Protein AF-A0A106QCE2-F1 (afdb_monomer_lite)

Foldseek 3Di:
DWAAFQFDEDPCLAVRLCVLCVLLVFDWPCPPHPQDPVQQCVCQVVLPRHRGSTWTDDPQWIWHDDGRKTKIFGDFDALVLQQVLCVVQQQFWPQVPDRPDRPCVVQVRGGGGITIGTHSVSSSSVSVSVVVVVVVVVVVVVVVVVVVD

Radius of gyration: 16.68 Å; chains: 1; bounding box: 53×31×43 Å

Secondary structure (DSSP, 8-state):
--PPP--B--TTHHHHHHHHHHHTTPPBTTTTS---HHHHHHHHHHSTTB--S--EEETTEEEEEETTEEEEEEEEE-HHHHHHHHHHHTTTEEETT-SS--HHHHHTTSPEEEEEE-SHHHHHHHHHHHHHHHHHHHHHHHHHHHTT-

Structure (mmCIF, N/CA/C/O backbone):
data_AF-A0A106QCE2-F1
#
_entry.id   AF-A0A106QCE2-F1
#
loop_
_atom_site.group_PDB
_atom_site.id
_atom_site.type_symbol
_atom_site.label_atom_id
_atom_site.label_alt_id
_atom_site.label_comp_id
_atom_site.label_asym_id
_atom_site.label_entity_id
_atom_site.label_seq_id
_atom_site.pdbx_PDB_ins_code
_atom_site.Cartn_x
_atom_site.Cartn_y
_atom_site.Cartn_z
_atom_site.occupancy
_atom_site.B_iso_or_equiv
_atom_site.auth_seq_id
_atom_site.auth_comp_id
_atom_site.auth_asym_id
_atom_site.auth_atom_id
_atom_site.pdbx_PDB_model_num
ATOM 1 N N . MET A 1 1 ? 4.643 -16.945 -2.606 1.00 80.88 1 MET A N 1
ATOM 2 C CA . MET A 1 1 ? 5.762 -16.339 -3.361 1.00 80.88 1 MET A CA 1
ATOM 3 C C . MET A 1 1 ? 5.678 -14.837 -3.168 1.00 80.88 1 MET A C 1
ATOM 5 O O . MET A 1 1 ? 4.573 -14.319 -3.275 1.00 80.88 1 MET A O 1
ATOM 9 N N . GLY A 1 2 ? 6.793 -14.182 -2.836 1.00 93.19 2 GLY A N 1
ATOM 10 C CA . GLY A 1 2 ? 6.858 -12.721 -2.710 1.00 93.19 2 GLY A CA 1
ATOM 11 C C . GLY A 1 2 ? 6.952 -12.030 -4.068 1.00 93.19 2 GLY A C 1
ATOM 12 O O . GLY A 1 2 ? 7.029 -12.696 -5.106 1.00 93.19 2 GLY A O 1
ATOM 13 N N . PHE A 1 3 ? 6.947 -10.701 -4.069 1.00 96.81 3 PHE A N 1
ATOM 14 C CA . PHE A 1 3 ? 7.104 -9.949 -5.310 1.00 96.81 3 PHE A CA 1
ATOM 15 C C . PHE A 1 3 ? 8.558 -9.966 -5.826 1.00 96.81 3 PHE A C 1
ATOM 17 O O . PHE A 1 3 ? 9.500 -10.111 -5.043 1.00 96.81 3 PHE A O 1
ATOM 24 N N . PRO A 1 4 ? 8.785 -9.791 -7.142 1.00 96.06 4 PRO A N 1
ATOM 25 C CA . PRO A 1 4 ? 10.138 -9.689 -7.685 1.00 96.06 4 PRO A CA 1
ATOM 26 C C . PRO A 1 4 ? 10.831 -8.397 -7.231 1.00 96.06 4 PRO A C 1
ATOM 28 O O . PRO A 1 4 ? 10.209 -7.338 -7.157 1.00 96.06 4 PRO A O 1
ATOM 31 N N . ASN A 1 5 ? 12.143 -8.436 -7.001 1.00 96.00 5 ASN A N 1
ATOM 32 C CA . ASN A 1 5 ? 12.901 -7.204 -6.783 1.00 96.00 5 ASN A CA 1
ATOM 33 C C . ASN A 1 5 ? 12.901 -6.352 -8.066 1.00 96.00 5 ASN A C 1
ATOM 35 O O . ASN A 1 5 ? 13.259 -6.840 -9.137 1.00 96.00 5 ASN A O 1
ATOM 39 N N . ARG A 1 6 ? 12.484 -5.088 -7.948 1.00 95.31 6 ARG A N 1
ATOM 40 C CA . ARG A 1 6 ? 12.400 -4.122 -9.051 1.00 95.31 6 ARG A CA 1
ATOM 41 C C . ARG A 1 6 ? 13.220 -2.852 -8.821 1.00 95.31 6 ARG A C 1
ATOM 43 O O . ARG A 1 6 ? 12.975 -1.852 -9.486 1.00 95.31 6 ARG A O 1
ATOM 50 N N . ALA A 1 7 ? 14.187 -2.871 -7.901 1.00 94.69 7 ALA A N 1
ATOM 51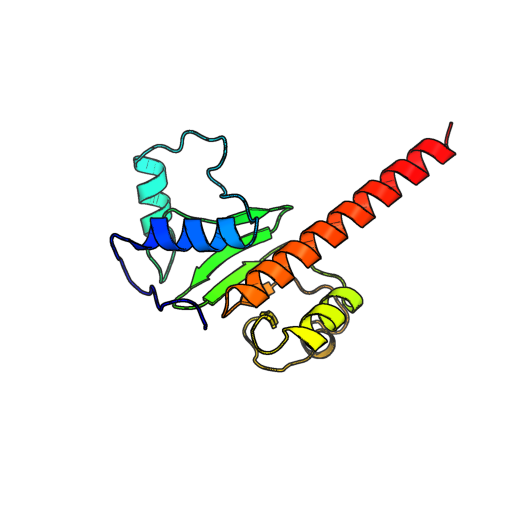 C CA . ALA A 1 7 ? 15.101 -1.746 -7.695 1.00 94.69 7 ALA A CA 1
ATOM 52 C C . ALA A 1 7 ? 15.842 -1.388 -8.998 1.00 94.69 7 ALA A C 1
ATOM 54 O O . ALA A 1 7 ? 16.337 -2.270 -9.701 1.00 94.69 7 ALA A O 1
ATOM 55 N N . GLY A 1 8 ? 15.915 -0.095 -9.310 1.00 93.25 8 GLY A N 1
ATOM 56 C CA . GLY A 1 8 ? 16.460 0.431 -10.561 1.00 93.25 8 GLY A CA 1
ATOM 57 C C . GLY A 1 8 ? 15.394 0.756 -11.612 1.00 93.25 8 GLY A C 1
ATOM 58 O O . GLY A 1 8 ? 14.216 0.944 -11.301 1.00 93.25 8 GLY A O 1
ATOM 59 N N . ASP A 1 9 ? 15.842 0.870 -12.863 1.00 93.69 9 ASP A N 1
ATOM 60 C CA . ASP A 1 9 ? 15.009 1.193 -14.023 1.00 93.69 9 ASP A CA 1
ATOM 61 C C . ASP A 1 9 ? 14.909 -0.018 -14.948 1.00 93.69 9 ASP A C 1
ATOM 63 O O . ASP A 1 9 ? 15.883 -0.393 -15.600 1.00 93.69 9 ASP A O 1
ATOM 67 N N . HIS A 1 10 ? 13.731 -0.645 -14.971 1.00 93.38 10 HIS A N 1
ATOM 68 C CA . HIS A 1 10 ? 13.455 -1.812 -15.807 1.00 93.38 10 HIS A CA 1
ATOM 69 C C . HIS A 1 10 ? 12.279 -1.516 -16.745 1.00 93.38 10 HIS A C 1
ATOM 71 O O . HIS A 1 10 ? 11.306 -0.870 -16.330 1.00 93.38 10 HIS A O 1
ATOM 77 N N . PRO A 1 11 ? 12.335 -1.989 -18.002 1.00 91.69 11 PRO A N 1
ATOM 78 C CA . PRO A 1 11 ? 11.320 -1.683 -19.010 1.00 91.69 11 PRO A CA 1
ATOM 79 C C . PRO A 1 11 ? 9.951 -2.307 -18.701 1.00 91.69 11 PRO A C 1
ATOM 81 O O . PRO A 1 11 ? 8.926 -1.767 -19.107 1.00 91.69 11 PRO A O 1
ATOM 84 N N . ASP A 1 12 ? 9.918 -3.417 -17.963 1.00 94.62 12 ASP A N 1
ATOM 85 C CA . ASP A 1 12 ? 8.713 -4.166 -17.589 1.00 94.62 12 ASP A CA 1
ATOM 86 C C . ASP A 1 12 ? 8.158 -3.794 -16.200 1.00 94.62 12 ASP A C 1
ATOM 88 O O . ASP A 1 12 ? 7.109 -4.309 -15.810 1.00 94.62 12 ASP A O 1
ATOM 92 N N . THR A 1 13 ? 8.813 -2.884 -15.459 1.00 94.69 13 THR A N 1
ATOM 93 C CA . THR A 1 13 ? 8.393 -2.478 -14.103 1.00 94.69 13 THR A CA 1
ATOM 94 C C . THR A 1 13 ? 6.936 -2.020 -14.069 1.00 94.69 13 THR A C 1
ATOM 96 O O . THR A 1 13 ? 6.163 -2.520 -13.257 1.00 94.69 13 THR A O 1
ATOM 99 N N . ASP A 1 14 ? 6.532 -1.107 -14.955 1.00 94.44 14 ASP A N 1
ATOM 100 C CA . ASP A 1 14 ? 5.186 -0.520 -14.899 1.00 94.44 14 ASP A CA 1
ATOM 101 C C . ASP A 1 14 ? 4.099 -1.584 -15.129 1.00 94.44 14 ASP A C 1
ATOM 103 O O . ASP A 1 14 ? 3.120 -1.629 -14.388 1.00 94.44 14 ASP A O 1
ATOM 107 N N . ALA A 1 15 ? 4.306 -2.497 -16.085 1.00 95.44 15 ALA A N 1
ATOM 108 C CA . ALA A 1 15 ? 3.353 -3.568 -16.379 1.00 95.44 15 ALA A CA 1
ATOM 109 C C . ALA A 1 15 ? 3.166 -4.528 -15.191 1.00 95.44 15 ALA A C 1
ATOM 111 O O . ALA A 1 15 ? 2.055 -4.978 -14.912 1.00 95.44 15 ALA A O 1
ATOM 112 N N . ILE A 1 16 ? 4.248 -4.828 -14.470 1.00 96.75 16 ILE A N 1
ATOM 113 C CA . ILE A 1 16 ? 4.215 -5.740 -13.321 1.00 96.75 16 ILE A CA 1
ATOM 114 C C . ILE A 1 16 ? 3.550 -5.088 -12.120 1.00 96.75 16 ILE A C 1
ATOM 116 O O . ILE A 1 16 ? 2.678 -5.695 -11.503 1.00 96.75 16 ILE A O 1
ATOM 120 N N . LEU A 1 17 ? 3.927 -3.849 -11.811 1.00 96.69 17 LEU A N 1
ATOM 121 C CA . LEU A 1 17 ? 3.338 -3.101 -10.705 1.00 96.69 17 LEU A CA 1
ATOM 122 C C . LEU A 1 17 ? 1.840 -2.878 -10.932 1.00 96.69 17 LEU A C 1
ATOM 124 O O . LEU A 1 17 ? 1.055 -3.030 -9.998 1.00 96.69 17 LEU A O 1
ATOM 128 N N . GLU A 1 18 ? 1.430 -2.579 -12.169 1.00 96.50 18 GLU A N 1
ATOM 129 C CA . GLU A 1 18 ? 0.013 -2.500 -12.518 1.00 96.50 18 GLU A CA 1
ATOM 130 C C . GLU A 1 18 ? -0.690 -3.839 -12.273 1.00 96.50 18 GLU A C 1
ATOM 132 O O . GLU A 1 18 ? -1.700 -3.869 -11.573 1.00 96.50 18 GLU A O 1
ATOM 137 N N . ALA A 1 19 ? -0.152 -4.951 -12.780 1.00 97.56 19 ALA A N 1
ATOM 138 C CA . ALA A 1 19 ? -0.761 -6.265 -12.588 1.00 97.56 19 ALA A CA 1
ATOM 139 C C . ALA A 1 19 ? -0.916 -6.636 -11.100 1.00 97.56 19 ALA A C 1
ATOM 141 O O . ALA A 1 19 ? -1.966 -7.138 -10.698 1.00 97.56 19 ALA A O 1
ATOM 142 N N . GLU A 1 20 ? 0.094 -6.349 -10.273 1.00 98.12 20 GLU A N 1
ATOM 143 C CA . GLU A 1 20 ? 0.063 -6.591 -8.825 1.00 98.12 20 GLU A CA 1
ATOM 144 C C . GLU A 1 20 ? -1.029 -5.764 -8.120 1.00 98.12 20 GLU A C 1
ATOM 146 O O . GLU A 1 20 ? -1.824 -6.319 -7.355 1.00 98.12 20 GLU A O 1
ATOM 151 N N . LEU A 1 21 ? -1.119 -4.458 -8.406 1.00 98.06 21 LEU A N 1
ATOM 152 C CA . LEU A 1 21 ? -2.143 -3.576 -7.831 1.00 98.06 21 LEU A CA 1
ATOM 153 C C . LEU A 1 21 ? -3.553 -3.989 -8.267 1.00 98.06 21 LEU A C 1
ATOM 155 O O . LEU A 1 21 ? -4.457 -4.112 -7.436 1.00 98.06 21 LEU A O 1
ATOM 159 N N . ARG A 1 22 ? -3.734 -4.279 -9.560 1.00 97.69 22 ARG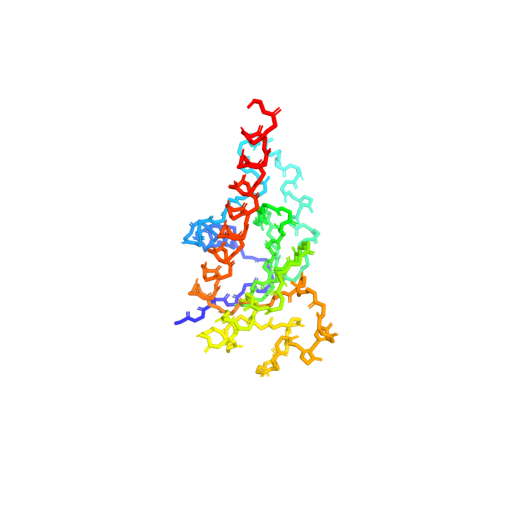 A N 1
ATOM 160 C CA . ARG A 1 22 ? -5.011 -4.742 -10.122 1.00 97.69 22 ARG A CA 1
ATOM 161 C C . ARG A 1 22 ? -5.458 -6.055 -9.492 1.00 97.69 22 ARG A C 1
ATOM 163 O O . ARG A 1 22 ? -6.629 -6.184 -9.143 1.00 97.69 22 ARG A O 1
ATOM 170 N N . ALA A 1 23 ? -4.539 -7.000 -9.289 1.00 97.88 23 ALA A N 1
ATOM 171 C CA . ALA A 1 23 ? -4.832 -8.277 -8.639 1.00 97.88 23 ALA A CA 1
ATOM 172 C C . ALA A 1 23 ? -5.276 -8.109 -7.172 1.00 97.88 23 ALA A C 1
ATOM 174 O O . ALA A 1 23 ? -6.133 -8.856 -6.697 1.00 97.88 23 ALA A O 1
ATOM 175 N N . ALA A 1 24 ? -4.759 -7.096 -6.470 1.00 98.12 24 ALA A N 1
ATOM 176 C CA . ALA A 1 24 ? -5.224 -6.706 -5.135 1.00 98.12 24 ALA A CA 1
ATOM 177 C C . ALA A 1 24 ? -6.525 -5.867 -5.158 1.00 98.12 24 ALA A C 1
ATOM 179 O O . ALA A 1 24 ? -7.078 -5.511 -4.113 1.00 98.12 24 ALA A O 1
ATOM 180 N N . GLY A 1 25 ? -7.042 -5.543 -6.348 1.00 97.88 25 GLY A N 1
ATOM 181 C CA . GLY A 1 25 ? -8.201 -4.677 -6.538 1.00 97.88 25 GLY A CA 1
ATOM 182 C C . GLY A 1 25 ? -7.938 -3.234 -6.107 1.00 97.88 25 GLY A C 1
ATOM 183 O O . GLY A 1 25 ? -8.850 -2.593 -5.584 1.00 97.88 25 GLY A O 1
ATOM 184 N N . ILE A 1 26 ? -6.701 -2.761 -6.253 1.00 97.81 26 ILE A N 1
ATOM 185 C CA . ILE A 1 26 ? -6.286 -1.385 -5.982 1.00 97.81 26 ILE A CA 1
ATOM 186 C C . ILE A 1 26 ? -6.256 -0.640 -7.327 1.00 97.81 26 ILE A C 1
ATOM 188 O O . ILE A 1 26 ? -5.554 -1.078 -8.243 1.00 97.81 26 ILE A O 1
ATOM 192 N N . PRO A 1 27 ? -7.018 0.455 -7.489 1.00 96.19 27 PRO A N 1
ATOM 193 C CA . PRO A 1 27 ? -6.949 1.267 -8.694 1.00 96.19 27 PRO A CA 1
ATOM 194 C C . PRO A 1 27 ? -5.636 2.052 -8.761 1.00 96.19 27 PRO A C 1
ATOM 196 O O . PRO A 1 27 ? -4.996 2.350 -7.746 1.00 96.19 27 PRO A O 1
ATOM 199 N N . LEU A 1 28 ? -5.235 2.393 -9.980 1.00 93.44 28 LEU A N 1
ATOM 200 C CA . LEU A 1 28 ? -4.079 3.247 -10.205 1.00 93.44 28 LEU A CA 1
ATOM 201 C C . LEU A 1 28 ? -4.473 4.704 -9.975 1.00 93.44 28 LEU A C 1
ATOM 203 O O . LEU A 1 28 ? -5.571 5.122 -10.336 1.00 93.44 28 LEU A O 1
ATOM 207 N N . ALA A 1 29 ? -3.540 5.515 -9.484 1.00 87.31 29 ALA A N 1
ATOM 208 C CA . ALA A 1 29 ? -3.710 6.968 -9.401 1.00 87.31 29 ALA A CA 1
ATOM 209 C C . ALA A 1 29 ? -4.012 7.607 -10.773 1.00 87.31 29 ALA A C 1
ATOM 211 O O . ALA A 1 29 ? -4.538 8.712 -10.858 1.00 87.31 29 ALA A O 1
ATOM 212 N N . THR A 1 30 ? -3.666 6.905 -11.853 1.00 84.00 30 THR A N 1
ATOM 213 C CA . THR A 1 30 ? -3.848 7.331 -13.239 1.00 84.00 30 THR A CA 1
ATOM 214 C C . THR A 1 30 ? -5.169 6.870 -13.855 1.00 84.00 30 THR A C 1
ATOM 216 O O . THR A 1 30 ? -5.500 7.295 -14.963 1.00 84.00 30 THR A O 1
ATOM 219 N N . ASP A 1 31 ? -5.950 6.039 -13.159 1.00 83.12 31 ASP A N 1
ATOM 220 C CA . ASP A 1 31 ? -7.226 5.543 -13.671 1.00 83.12 31 ASP A CA 1
ATOM 221 C C . ASP A 1 31 ? -8.205 6.690 -13.924 1.00 83.12 31 ASP A C 1
ATOM 223 O O . ASP A 1 31 ? -8.359 7.599 -13.108 1.00 83.12 31 ASP A O 1
ATOM 227 N N . GLY A 1 32 ? -8.860 6.662 -15.087 1.00 72.25 32 GLY A N 1
ATOM 228 C CA . GLY A 1 32 ? -9.790 7.714 -15.510 1.00 72.25 32 GLY A CA 1
ATOM 229 C C . GLY A 1 32 ? -9.125 9.031 -15.927 1.00 72.25 32 GLY A C 1
ATOM 230 O O . GLY A 1 32 ? -9.833 9.967 -16.292 1.00 72.25 32 GLY A O 1
ATOM 231 N N . HIS A 1 33 ? -7.789 9.108 -15.926 1.00 74.06 33 HIS A N 1
ATOM 232 C CA . HIS A 1 33 ? -7.037 10.308 -16.286 1.00 74.06 33 HIS A CA 1
ATOM 233 C C . HIS A 1 33 ? -6.135 10.051 -17.497 1.00 74.06 33 HIS A C 1
ATOM 235 O O . HIS A 1 33 ? -5.350 9.103 -17.533 1.00 74.06 33 HIS A O 1
ATOM 241 N N . ASN A 1 34 ? -6.191 10.939 -18.495 1.00 71.31 34 ASN A N 1
ATOM 242 C CA . ASN A 1 34 ? -5.210 10.925 -19.577 1.00 71.31 34 ASN A CA 1
ATOM 243 C C . ASN A 1 34 ? -3.911 11.578 -19.089 1.00 71.31 34 ASN A C 1
ATOM 245 O O . ASN A 1 34 ? -3.763 12.801 -19.099 1.00 71.31 34 ASN A O 1
ATOM 249 N N . ILE A 1 35 ? -2.986 10.752 -18.605 1.00 76.38 35 ILE A N 1
ATOM 250 C CA . ILE A 1 35 ? -1.711 11.221 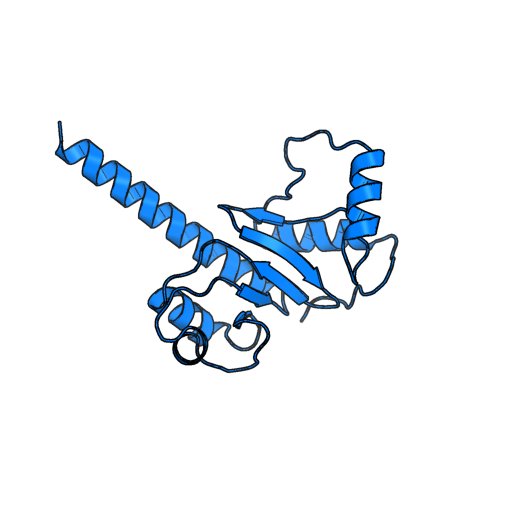-18.064 1.00 76.38 35 ILE A CA 1
ATOM 251 C C . ILE A 1 35 ? -0.712 11.373 -19.208 1.00 76.38 35 ILE A C 1
ATOM 253 O O . ILE A 1 35 ? -0.346 10.390 -19.859 1.00 76.38 35 ILE A O 1
ATOM 257 N N . SER A 1 36 ? -0.250 12.607 -19.425 1.00 82.12 36 SER A N 1
ATOM 258 C CA . SER A 1 36 ? 0.717 12.925 -20.477 1.00 82.12 36 SER A CA 1
ATOM 259 C C . SER A 1 36 ? 2.030 12.152 -20.307 1.00 82.12 36 SER A C 1
ATOM 261 O O . SER A 1 36 ? 2.449 11.826 -19.192 1.00 82.12 36 SER A O 1
ATOM 263 N N . ALA A 1 37 ? 2.724 11.902 -21.422 1.00 83.00 37 ALA A N 1
ATOM 264 C CA . ALA A 1 37 ? 4.054 11.289 -21.408 1.00 83.00 37 ALA A CA 1
ATOM 265 C C . ALA A 1 37 ? 5.036 12.068 -20.512 1.00 83.00 37 ALA A C 1
ATOM 267 O O . ALA A 1 37 ? 5.824 11.469 -19.783 1.00 83.00 37 ALA A O 1
ATOM 268 N N . THR A 1 38 ? 4.928 13.400 -20.498 1.00 83.94 38 THR A N 1
ATOM 269 C CA . THR A 1 38 ? 5.718 14.279 -19.629 1.00 83.94 38 THR A CA 1
ATOM 270 C C . THR A 1 38 ? 5.465 13.998 -18.150 1.00 83.94 38 THR A C 1
ATOM 272 O O . THR A 1 38 ? 6.416 13.843 -17.390 1.00 83.94 38 THR A O 1
ATOM 275 N N . LEU A 1 39 ? 4.202 13.879 -17.728 1.00 83.44 39 LEU A N 1
ATOM 276 C CA . LEU A 1 39 ? 3.884 13.594 -16.328 1.00 83.44 39 LEU A CA 1
ATOM 277 C C . LEU A 1 39 ? 4.349 12.185 -15.923 1.00 83.44 39 LEU A C 1
ATOM 279 O O . LEU A 1 39 ? 4.905 12.018 -14.841 1.00 83.44 39 LEU A O 1
ATOM 283 N N . ARG A 1 40 ? 4.242 11.189 -16.814 1.00 84.44 40 ARG A N 1
ATOM 284 C CA . ARG A 1 40 ? 4.818 9.850 -16.572 1.00 84.44 40 ARG A CA 1
ATOM 285 C C . ARG A 1 40 ? 6.333 9.895 -16.374 1.00 84.44 40 ARG A C 1
ATOM 287 O O . ARG A 1 40 ? 6.844 9.234 -15.473 1.00 84.44 40 ARG A O 1
ATOM 294 N N . ALA A 1 41 ? 7.041 10.683 -17.183 1.00 85.62 41 ALA A N 1
ATOM 295 C CA . ALA A 1 41 ? 8.482 10.866 -17.041 1.00 85.62 41 ALA A CA 1
ATOM 296 C C . ALA A 1 41 ? 8.843 11.535 -15.703 1.00 85.62 41 ALA A C 1
ATOM 298 O O . ALA A 1 41 ? 9.764 11.078 -15.027 1.00 85.62 41 ALA A O 1
ATOM 299 N N . ILE A 1 42 ? 8.083 12.554 -15.286 1.00 86.38 42 ILE A N 1
ATOM 300 C CA . ILE A 1 42 ? 8.268 13.227 -13.990 1.00 86.38 42 ILE A CA 1
ATOM 301 C C . ILE A 1 42 ? 8.069 12.243 -12.829 1.00 86.38 42 ILE A C 1
ATOM 303 O O . ILE A 1 42 ? 8.918 12.176 -11.941 1.00 86.38 42 ILE A O 1
ATOM 307 N N . LEU A 1 43 ? 6.992 11.448 -12.853 1.00 86.75 43 LEU A N 1
ATOM 308 C CA . LEU A 1 43 ? 6.724 10.432 -11.827 1.00 86.75 43 LEU A CA 1
ATOM 309 C C . LEU A 1 43 ? 7.851 9.396 -11.755 1.00 86.75 43 LEU A C 1
ATOM 311 O O . LEU A 1 43 ? 8.340 9.096 -10.670 1.00 86.75 43 LEU A O 1
ATOM 315 N N . ARG A 1 44 ? 8.333 8.916 -12.907 1.00 89.19 44 ARG A N 1
ATOM 316 C CA . ARG A 1 44 ? 9.450 7.963 -12.966 1.00 89.19 44 ARG A CA 1
ATOM 317 C C . ARG A 1 44 ? 10.738 8.541 -12.385 1.00 89.19 44 ARG A C 1
ATOM 319 O O . ARG A 1 44 ? 11.470 7.837 -11.697 1.00 89.19 44 ARG A O 1
ATOM 326 N N . GLN A 1 45 ? 11.031 9.814 -12.633 1.00 86.00 45 GLN A N 1
ATOM 327 C CA . GLN A 1 45 ? 12.225 10.454 -12.075 1.00 86.00 45 GLN A CA 1
ATOM 328 C C . GLN A 1 45 ? 12.142 10.574 -10.544 1.00 86.00 45 GLN A C 1
ATOM 330 O O . GLN A 1 45 ? 13.144 10.330 -9.862 1.00 86.00 45 GLN A O 1
ATOM 335 N N . SER A 1 46 ? 10.953 10.857 -10.001 1.00 83.62 46 SER A N 1
ATOM 336 C CA . SER A 1 46 ? 10.712 11.075 -8.566 1.00 83.62 46 SER A CA 1
ATOM 337 C C . SER A 1 46 ? 10.315 9.822 -7.766 1.00 83.62 46 SER A C 1
ATOM 339 O O . SER A 1 46 ? 10.222 9.876 -6.536 1.00 83.62 46 SER A O 1
ATOM 341 N N . SER A 1 47 ? 10.132 8.664 -8.406 1.00 81.00 47 SER A N 1
ATOM 342 C CA . SER A 1 47 ? 9.605 7.447 -7.765 1.00 81.00 47 SER A CA 1
ATOM 343 C C . SER A 1 47 ? 10.572 6.738 -6.800 1.00 81.00 47 SER A C 1
ATOM 345 O O . SER A 1 47 ? 10.200 5.743 -6.183 1.00 81.00 47 SER A O 1
ATOM 347 N N . GLY A 1 48 ? 11.774 7.276 -6.575 1.00 87.44 48 GLY A N 1
ATOM 348 C CA . GLY A 1 48 ? 12.747 6.734 -5.622 1.00 87.44 48 GLY A CA 1
ATOM 349 C C . GLY A 1 4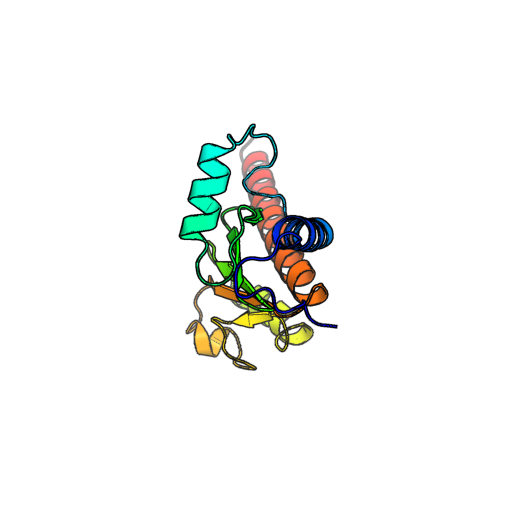8 ? 13.560 5.577 -6.202 1.00 87.44 48 GLY A C 1
ATOM 350 O O . GLY A 1 48 ? 14.133 5.720 -7.287 1.00 87.44 48 GLY A O 1
ATOM 351 N N . GLU A 1 49 ? 13.642 4.472 -5.456 1.00 90.06 49 GLU A N 1
ATOM 352 C CA . GLU A 1 49 ? 14.499 3.310 -5.746 1.00 90.06 49 GLU A CA 1
ATOM 353 C C . GLU A 1 49 ? 14.003 2.462 -6.918 1.00 90.06 49 GLU A C 1
ATOM 355 O O . GLU A 1 49 ? 14.807 1.888 -7.645 1.00 90.06 49 GLU A O 1
ATOM 360 N N . VAL A 1 50 ? 12.687 2.394 -7.116 1.00 94.62 50 VAL A N 1
ATOM 361 C CA . VAL A 1 50 ? 12.061 1.710 -8.251 1.00 94.62 50 VAL A CA 1
ATOM 362 C C . VAL A 1 50 ? 11.569 2.775 -9.213 1.00 94.62 50 VAL A C 1
ATOM 364 O O . VAL A 1 50 ? 10.701 3.574 -8.860 1.00 94.62 50 VAL A O 1
ATOM 367 N N . LYS A 1 51 ? 12.139 2.828 -10.418 1.00 94.81 51 LYS A N 1
ATOM 368 C CA . LYS A 1 51 ? 11.754 3.812 -11.437 1.00 94.81 51 LYS A CA 1
ATOM 369 C C . LYS A 1 51 ? 10.445 3.385 -12.089 1.00 94.81 51 LYS A C 1
ATOM 371 O O . LYS A 1 51 ? 10.399 2.406 -12.827 1.00 94.81 51 LYS A O 1
ATOM 376 N N . THR A 1 52 ? 9.368 4.104 -11.779 1.00 93.31 52 THR A N 1
ATOM 377 C CA . THR A 1 52 ? 8.018 3.766 -12.238 1.00 93.31 52 THR A CA 1
ATOM 378 C C . THR A 1 52 ? 7.110 4.987 -12.323 1.00 93.31 52 THR A C 1
ATOM 380 O O . THR A 1 52 ? 7.248 5.934 -11.553 1.00 93.31 52 THR A O 1
ATOM 383 N N . SER A 1 53 ? 6.160 4.950 -13.258 1.00 92.38 53 SER A N 1
ATOM 384 C CA . SER A 1 53 ? 5.044 5.904 -13.304 1.00 92.38 53 SER A CA 1
ATOM 385 C C . SER A 1 53 ? 3.769 5.383 -12.622 1.00 92.38 53 SER A C 1
ATOM 387 O O . SER A 1 53 ? 2.750 6.072 -12.611 1.00 92.38 53 SER A O 1
ATOM 389 N N . VAL A 1 54 ? 3.818 4.167 -12.067 1.00 94.12 54 VAL A N 1
ATOM 390 C CA . VAL A 1 54 ? 2.673 3.455 -11.493 1.00 94.12 54 VAL A CA 1
ATOM 391 C C . VAL A 1 54 ? 2.627 3.663 -9.984 1.00 94.12 54 VAL A C 1
ATOM 393 O O . VAL A 1 54 ? 3.554 3.310 -9.257 1.00 94.12 54 VAL A O 1
ATOM 396 N N . ILE A 1 55 ? 1.513 4.224 -9.521 1.00 93.94 55 ILE A N 1
ATOM 397 C CA . ILE A 1 55 ? 1.196 4.440 -8.109 1.00 93.94 55 ILE A CA 1
ATOM 398 C C . ILE A 1 55 ? -0.231 3.939 -7.897 1.00 93.94 55 ILE A C 1
ATOM 400 O O . ILE A 1 55 ? -1.123 4.285 -8.677 1.00 93.94 55 ILE A O 1
ATOM 404 N N . GLY A 1 56 ? -0.453 3.119 -6.872 1.00 96.19 56 GLY A N 1
ATOM 405 C CA . GLY A 1 56 ? -1.802 2.739 -6.457 1.00 96.19 56 GLY A CA 1
ATOM 406 C C . GLY A 1 56 ? -2.393 3.812 -5.551 1.00 96.19 56 GLY A C 1
ATOM 407 O O . GLY A 1 56 ? -1.682 4.360 -4.708 1.00 96.19 56 GLY A O 1
ATOM 408 N N . TYR A 1 57 ? -3.682 4.112 -5.703 1.00 95.69 57 TYR A N 1
ATOM 409 C CA . TYR A 1 57 ? -4.356 5.076 -4.835 1.00 95.69 57 TYR A CA 1
ATOM 410 C C . TYR A 1 57 ? -5.780 4.638 -4.515 1.00 95.69 57 TYR A C 1
ATOM 412 O O . TYR A 1 57 ? -6.576 4.412 -5.420 1.00 95.69 57 TYR A O 1
ATOM 420 N N . MET A 1 58 ? -6.129 4.528 -3.233 1.00 96.50 58 MET A N 1
ATOM 421 C CA . MET A 1 58 ? -7.451 4.049 -2.822 1.00 96.50 58 MET A CA 1
ATOM 422 C C . MET A 1 58 ? -7.866 4.614 -1.465 1.00 96.50 58 MET A C 1
ATOM 424 O O . MET A 1 58 ? -7.196 4.385 -0.468 1.00 96.50 58 MET A O 1
ATOM 428 N N . HIS A 1 59 ? -9.009 5.303 -1.396 1.00 95.62 59 HIS A N 1
ATOM 429 C CA . HIS A 1 59 ? -9.575 5.817 -0.136 1.00 95.62 59 HIS A CA 1
ATOM 430 C C . HIS A 1 59 ? -8.582 6.631 0.722 1.00 95.62 59 HIS A C 1
ATOM 432 O O . HIS A 1 59 ? -8.564 6.513 1.946 1.00 95.62 59 HIS A O 1
ATOM 438 N N . GLY A 1 60 ? -7.734 7.442 0.082 1.00 95.06 60 GLY A N 1
ATOM 439 C CA . GLY A 1 60 ? -6.701 8.223 0.767 1.00 95.06 60 GLY A CA 1
ATOM 440 C C . GLY A 1 60 ? -5.401 7.466 1.050 1.00 95.06 60 GLY A C 1
ATOM 441 O O . GLY A 1 60 ? -4.473 8.073 1.574 1.00 95.06 60 GLY A O 1
ATOM 442 N N . TRP A 1 61 ? -5.319 6.176 0.709 1.00 97.69 61 TRP A N 1
ATOM 443 C CA . TRP A 1 61 ? -4.090 5.389 0.773 1.00 97.69 61 TRP A CA 1
ATOM 444 C C . TRP A 1 61 ? -3.301 5.476 -0.527 1.00 97.69 61 TRP A C 1
ATOM 446 O O . TRP A 1 61 ? -3.866 5.288 -1.603 1.00 97.69 61 TRP A O 1
ATOM 456 N N . GLU A 1 62 ? -1.997 5.691 -0.406 1.00 97.31 62 GLU A N 1
ATOM 457 C CA . GLU A 1 62 ? -1.013 5.578 -1.477 1.00 97.31 62 GLU A CA 1
ATOM 458 C C . GLU A 1 62 ? -0.268 4.242 -1.360 1.00 97.31 62 GLU A C 1
ATOM 460 O O . GLU A 1 62 ? 0.116 3.820 -0.268 1.00 97.31 62 GLU A O 1
ATOM 465 N N . PHE A 1 63 ? -0.047 3.589 -2.500 1.00 97.50 63 PHE A N 1
ATOM 466 C CA . PHE A 1 63 ? 0.716 2.352 -2.623 1.00 97.50 63 PHE A CA 1
ATOM 467 C C . PHE A 1 63 ? 1.880 2.605 -3.575 1.00 97.50 63 PHE A C 1
ATOM 469 O O . PHE A 1 63 ? 1.684 2.783 -4.783 1.00 97.50 63 PHE A O 1
ATOM 476 N N . LYS A 1 64 ? 3.096 2.617 -3.031 1.00 95.88 64 LYS A N 1
ATOM 477 C CA . LYS A 1 64 ? 4.329 2.888 -3.769 1.00 95.88 64 LYS A CA 1
ATOM 478 C C . LYS A 1 64 ? 5.269 1.694 -3.705 1.00 95.88 64 LYS A C 1
ATOM 480 O O . LYS A 1 64 ? 5.512 1.134 -2.638 1.00 95.88 64 LYS A O 1
ATOM 485 N N . ARG A 1 65 ? 5.829 1.304 -4.849 1.00 96.31 65 ARG A N 1
ATOM 486 C CA . ARG A 1 65 ? 6.785 0.197 -4.905 1.00 96.31 65 ARG A CA 1
ATOM 487 C C . ARG A 1 65 ? 8.137 0.596 -4.308 1.00 96.31 65 ARG A C 1
ATOM 489 O O . ARG A 1 65 ? 8.674 1.648 -4.651 1.00 96.31 65 ARG A O 1
ATOM 496 N N . ALA A 1 66 ? 8.721 -0.295 -3.509 1.00 94.19 66 ALA A N 1
ATOM 497 C CA . ALA A 1 66 ? 10.104 -0.229 -3.050 1.00 94.19 66 ALA A CA 1
ATOM 498 C C . ALA A 1 66 ? 10.746 -1.623 -3.119 1.00 94.19 66 ALA A C 1
ATOM 500 O O . ALA A 1 66 ? 10.295 -2.563 -2.476 1.00 94.19 66 ALA A O 1
ATOM 501 N N . TRP A 1 67 ? 11.800 -1.779 -3.922 1.00 94.44 67 TRP A N 1
ATOM 502 C CA . TRP A 1 67 ? 12.497 -3.054 -4.136 1.00 94.44 67 TRP A CA 1
ATOM 503 C C . TRP A 1 67 ? 11.518 -4.198 -4.471 1.00 94.44 67 TRP A C 1
ATOM 505 O O . TRP A 1 67 ? 10.960 -4.237 -5.572 1.00 94.44 67 TRP A O 1
ATOM 515 N N . TYR A 1 68 ? 11.317 -5.123 -3.531 1.00 95.12 68 TYR A N 1
ATOM 516 C CA . TYR A 1 68 ? 10.451 -6.299 -3.624 1.00 95.12 68 TYR A CA 1
ATOM 517 C C . TYR A 1 68 ? 9.158 -6.170 -2.797 1.00 95.12 68 TYR A C 1
ATOM 519 O O . TYR A 1 68 ? 8.434 -7.147 -2.663 1.00 95.12 68 TYR A O 1
ATOM 527 N N . TYR A 1 69 ? 8.863 -5.007 -2.218 1.00 96.31 69 TYR A N 1
ATOM 528 C CA . TYR A 1 69 ? 7.699 -4.795 -1.357 1.00 96.31 69 TYR A CA 1
ATOM 529 C C . TYR A 1 69 ? 6.958 -3.499 -1.704 1.00 96.31 69 TYR A C 1
ATOM 531 O O . TYR A 1 69 ? 7.461 -2.624 -2.411 1.00 96.31 69 TYR A O 1
ATOM 539 N N . TRP A 1 70 ? 5.729 -3.369 -1.221 1.00 97.56 70 TRP A N 1
ATOM 540 C CA . TRP A 1 70 ? 4.927 -2.154 -1.350 1.00 97.56 70 TRP A CA 1
ATOM 541 C C . TRP A 1 70 ? 4.943 -1.362 -0.049 1.00 97.56 70 TRP A C 1
ATOM 543 O O . TRP A 1 70 ? 4.620 -1.904 1.003 1.00 97.56 70 TRP A O 1
ATOM 553 N N . ILE A 1 71 ? 5.280 -0.079 -0.123 1.00 96.94 71 ILE A N 1
ATOM 554 C CA . ILE A 1 71 ? 5.061 0.880 0.960 1.00 96.94 71 ILE A CA 1
ATOM 555 C C . ILE A 1 71 ? 3.647 1.425 0.793 1.00 96.94 71 ILE A C 1
ATOM 557 O O . ILE A 1 71 ? 3.304 1.975 -0.254 1.00 96.94 71 ILE A O 1
ATOM 561 N N . CYS A 1 72 ? 2.832 1.253 1.824 1.00 97.62 72 CYS A N 1
ATOM 562 C CA . CYS A 1 72 ? 1.434 1.645 1.848 1.00 97.62 72 CYS A CA 1
ATOM 563 C C . CYS A 1 72 ? 1.252 2.689 2.948 1.00 97.62 72 CYS A C 1
ATOM 565 O O . CYS A 1 72 ? 1.460 2.373 4.121 1.00 97.62 72 CYS A O 1
ATOM 567 N N . SER A 1 73 ? 0.871 3.911 2.592 1.00 97.12 73 SER A N 1
ATOM 568 C CA . SER A 1 73 ? 0.698 5.020 3.535 1.00 97.12 73 SER A CA 1
ATOM 569 C C . SER A 1 73 ? -0.691 5.635 3.399 1.00 97.12 73 SER A C 1
ATOM 571 O O . SER A 1 73 ? -1.228 5.724 2.298 1.00 97.12 73 SER A O 1
ATOM 573 N N . GLY A 1 74 ? -1.315 6.042 4.504 1.00 97.12 74 GLY A N 1
ATOM 574 C CA . GLY A 1 74 ? -2.682 6.561 4.450 1.00 97.12 74 GLY A CA 1
ATOM 575 C C . GLY A 1 74 ? -3.204 7.142 5.763 1.00 97.12 74 GLY A C 1
ATOM 576 O O . GLY A 1 74 ? -2.419 7.452 6.654 1.00 97.12 74 GLY A O 1
ATOM 577 N N . PRO A 1 75 ? -4.531 7.309 5.909 1.00 95.75 75 PRO A N 1
ATOM 578 C CA . PRO A 1 75 ? -5.130 7.976 7.070 1.00 95.75 75 PRO A CA 1
ATOM 579 C C . PRO A 1 75 ? -5.036 7.191 8.385 1.00 95.75 75 PRO A C 1
ATOM 581 O O . PRO A 1 75 ? -5.120 7.786 9.456 1.00 95.75 75 PRO A O 1
ATOM 584 N N . GLY A 1 76 ? -4.875 5.868 8.312 1.00 95.94 76 GLY A N 1
ATOM 585 C CA . GLY A 1 76 ? -4.809 4.988 9.478 1.00 95.94 76 GLY A CA 1
ATOM 586 C C . GLY A 1 76 ? -5.854 3.868 9.469 1.00 95.94 76 GLY A C 1
ATOM 587 O O . GLY A 1 76 ? -7.004 4.085 9.095 1.00 95.94 76 GLY A O 1
ATOM 588 N N . ILE A 1 77 ? -5.446 2.672 9.893 1.00 96.56 77 ILE A N 1
ATOM 589 C CA . ILE A 1 77 ? -6.320 1.544 10.252 1.00 96.56 77 ILE A CA 1
ATOM 590 C C . ILE A 1 77 ? -6.447 1.516 11.779 1.00 96.56 77 ILE A C 1
ATOM 592 O O . ILE A 1 77 ? -5.432 1.637 12.469 1.00 96.56 77 ILE A O 1
ATOM 596 N N . GLU A 1 78 ? -7.663 1.373 12.317 1.00 95.12 78 GLU A N 1
ATOM 597 C CA . GLU A 1 78 ? -7.870 1.259 13.764 1.00 95.12 78 GLU A CA 1
ATOM 598 C C . GLU A 1 78 ? -7.208 0.001 14.328 1.00 95.12 78 GLU A C 1
ATOM 600 O O . GLU A 1 78 ? -7.117 -1.025 13.647 1.00 95.12 78 GLU A O 1
ATOM 605 N N . LEU A 1 79 ? -6.778 0.079 15.589 1.00 94.56 79 LEU A N 1
ATOM 606 C CA . LEU A 1 79 ? -5.961 -0.952 16.220 1.00 94.56 79 LEU A CA 1
ATOM 607 C C . LEU A 1 79 ? -6.569 -2.355 16.095 1.00 94.56 79 LEU A C 1
ATOM 609 O O . LEU A 1 79 ? -5.898 -3.251 15.597 1.00 94.56 79 LEU A O 1
ATOM 613 N N . ASP A 1 80 ? -7.851 -2.532 16.423 1.00 94.94 80 ASP A N 1
ATOM 614 C CA . ASP A 1 80 ? -8.508 -3.842 16.351 1.00 94.94 80 ASP A CA 1
ATOM 615 C C . ASP A 1 80 ? -8.457 -4.462 14.943 1.00 94.94 80 ASP A C 1
ATOM 617 O O . ASP A 1 80 ? -8.336 -5.678 14.785 1.00 94.94 80 ASP A O 1
ATOM 621 N N . ALA A 1 81 ? -8.598 -3.651 13.888 1.00 96.56 81 ALA A N 1
ATOM 622 C CA . ALA A 1 81 ? -8.487 -4.141 12.515 1.00 96.56 81 ALA A CA 1
ATOM 623 C C . ALA A 1 81 ? -7.040 -4.453 12.141 1.00 96.56 81 ALA A C 1
ATOM 625 O O . ALA A 1 81 ? -6.799 -5.469 11.486 1.00 96.56 81 ALA A O 1
ATOM 626 N N . ALA A 1 82 ? -6.096 -3.622 12.584 1.00 95.81 82 ALA A N 1
ATOM 627 C CA . ALA A 1 82 ? -4.677 -3.868 12.384 1.00 95.81 82 ALA A CA 1
ATOM 628 C C . ALA A 1 82 ? -4.231 -5.163 13.078 1.00 95.81 82 ALA A C 1
ATOM 630 O O . ALA A 1 82 ? -3.498 -5.944 12.480 1.00 95.81 82 ALA A O 1
ATOM 631 N N . GLU A 1 83 ? -4.715 -5.446 14.289 1.00 95.00 83 GLU A N 1
ATOM 632 C CA . GLU A 1 83 ? -4.420 -6.684 15.020 1.00 95.00 83 GLU A CA 1
ATOM 633 C C . GLU A 1 83 ? -4.991 -7.919 14.319 1.00 95.00 83 GLU A C 1
ATOM 635 O O . GLU A 1 83 ? -4.283 -8.913 14.162 1.00 95.00 83 GLU A O 1
ATOM 640 N N . ARG A 1 84 ? -6.232 -7.857 13.811 1.00 96.31 84 ARG A N 1
ATOM 641 C CA . ARG A 1 84 ? -6.807 -8.954 13.005 1.00 96.31 84 ARG A CA 1
ATOM 642 C C . ARG A 1 84 ? -6.006 -9.216 11.727 1.00 96.31 84 ARG A C 1
ATOM 644 O O . ARG A 1 84 ? -5.786 -10.374 11.364 1.00 96.31 84 ARG A O 1
ATOM 651 N N . LEU A 1 85 ? -5.568 -8.152 11.053 1.00 96.44 85 LEU A N 1
ATOM 652 C CA . LEU A 1 85 ? -4.721 -8.255 9.866 1.00 96.44 85 LEU A CA 1
ATOM 653 C C . LEU A 1 85 ? -3.350 -8.845 10.221 1.00 96.44 85 LEU A C 1
ATOM 655 O O . LEU A 1 85 ? -2.884 -9.767 9.558 1.00 96.44 85 LEU A O 1
ATOM 659 N N . HIS A 1 86 ? -2.732 -8.376 11.303 1.00 94.88 86 HIS A N 1
ATOM 660 C CA . HIS A 1 86 ? -1.435 -8.858 11.765 1.00 94.88 86 HIS A CA 1
ATOM 661 C C . HIS A 1 86 ? -1.478 -10.328 12.209 1.00 94.88 86 HIS A C 1
ATOM 663 O O . HIS A 1 86 ? -0.575 -11.090 11.880 1.00 94.88 86 HIS A O 1
ATOM 669 N N . ALA A 1 87 ? -2.547 -10.769 12.874 1.00 94.69 87 ALA A N 1
ATOM 670 C CA . ALA A 1 87 ? -2.695 -12.158 13.314 1.00 94.69 87 ALA A CA 1
ATOM 671 C C . AL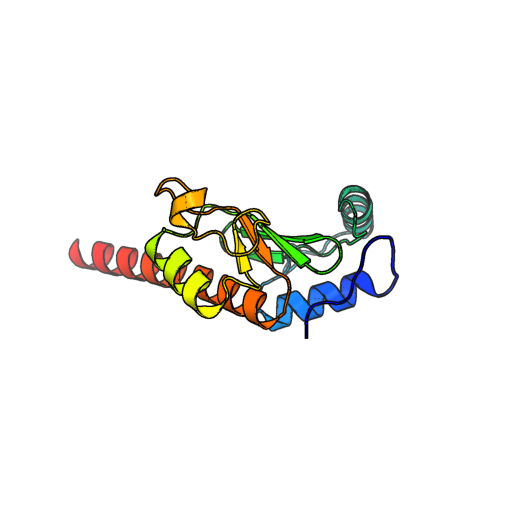A A 1 87 ? -2.667 -13.174 12.155 1.00 94.69 87 ALA A C 1
ATOM 673 O O . ALA A 1 87 ? -2.296 -14.328 12.351 1.00 94.69 87 ALA A O 1
ATOM 674 N N . THR A 1 88 ? -3.065 -12.754 10.951 1.00 95.25 88 THR A N 1
ATOM 675 C CA . THR A 1 88 ? -3.151 -13.624 9.766 1.00 95.25 88 THR A CA 1
ATOM 676 C C . THR A 1 88 ? -2.048 -13.359 8.743 1.00 95.25 88 THR A C 1
ATOM 678 O O . THR A 1 88 ? -1.600 -14.287 8.073 1.00 95.25 88 THR A O 1
ATOM 681 N N . HIS A 1 89 ? -1.580 -12.113 8.641 1.00 95.25 89 HIS A N 1
ATOM 682 C CA . HIS A 1 89 ? -0.644 -11.658 7.612 1.00 95.25 89 HIS A CA 1
ATOM 683 C C . HIS A 1 89 ? 0.552 -10.865 8.160 1.00 95.25 89 HIS A C 1
ATOM 685 O O . HIS A 1 89 ? 1.310 -10.315 7.373 1.00 95.25 89 HIS A O 1
ATOM 691 N N . GLY A 1 90 ? 0.785 -10.805 9.474 1.00 91.44 90 GLY A N 1
ATOM 692 C CA . GLY A 1 90 ? 1.808 -9.941 10.091 1.00 91.44 90 GLY A CA 1
ATOM 693 C C . GLY A 1 90 ? 3.253 -10.197 9.645 1.00 91.44 90 GLY A C 1
ATOM 694 O O . GLY A 1 90 ? 4.110 -9.330 9.795 1.00 91.44 90 GLY A O 1
ATOM 695 N N . HIS A 1 91 ? 3.528 -11.362 9.050 1.00 92.06 91 HIS A N 1
ATOM 696 C CA . HIS A 1 91 ? 4.830 -11.672 8.453 1.00 92.06 91 HIS A CA 1
ATOM 697 C C . HIS A 1 91 ? 5.037 -11.015 7.084 1.00 92.06 91 HIS A C 1
ATOM 699 O O . HIS A 1 91 ? 6.178 -10.787 6.698 1.00 92.06 91 HIS A O 1
ATOM 705 N N . THR A 1 92 ? 3.958 -10.735 6.347 1.00 94.31 92 THR A N 1
ATOM 706 C CA . THR A 1 92 ? 4.017 -10.167 4.991 1.00 94.31 92 THR A CA 1
ATOM 707 C C . THR A 1 92 ? 3.368 -8.793 4.892 1.00 94.31 92 THR A C 1
ATOM 709 O O . THR A 1 92 ? 3.614 -8.103 3.914 1.00 94.31 92 THR A O 1
ATOM 712 N N . VAL A 1 93 ? 2.590 -8.369 5.893 1.00 95.62 93 VAL A N 1
ATOM 713 C CA . VAL A 1 93 ? 2.031 -7.023 6.075 1.00 95.62 93 VAL A CA 1
ATOM 714 C C . VAL A 1 93 ? 2.607 -6.445 7.365 1.00 95.62 93 VAL A C 1
ATOM 716 O O . VAL A 1 93 ? 2.097 -6.650 8.466 1.00 95.62 93 VAL A O 1
ATOM 719 N N . ARG A 1 94 ? 3.722 -5.743 7.210 1.00 94.81 94 ARG A N 1
ATOM 720 C CA . ARG A 1 94 ? 4.604 -5.291 8.283 1.00 94.81 94 ARG A CA 1
ATOM 721 C C . ARG A 1 94 ? 4.319 -3.849 8.659 1.00 94.81 94 ARG A C 1
ATOM 723 O O . ARG A 1 94 ? 4.296 -2.981 7.790 1.00 94.81 94 ARG A O 1
ATOM 730 N N . VAL A 1 95 ? 4.150 -3.566 9.944 1.00 91.81 95 VAL A N 1
ATOM 731 C CA . VAL A 1 95 ? 3.892 -2.203 10.429 1.00 91.81 95 VAL A CA 1
ATOM 732 C C . VAL A 1 95 ? 5.177 -1.376 10.344 1.00 91.81 95 VAL A C 1
ATOM 734 O O . VAL A 1 95 ? 6.199 -1.766 10.900 1.00 91.81 95 VAL A O 1
ATOM 737 N N . GLY A 1 96 ? 5.155 -0.263 9.602 1.00 82.69 96 GLY A N 1
ATOM 738 C CA . GLY A 1 96 ? 6.309 0.640 9.448 1.00 82.69 96 GLY A CA 1
ATOM 739 C C . GLY A 1 96 ? 7.601 -0.005 8.910 1.00 82.69 96 GLY A C 1
ATOM 740 O O . GLY A 1 96 ? 8.668 0.592 9.022 1.00 82.69 96 GLY A O 1
ATOM 741 N N . GLY A 1 97 ? 7.528 -1.229 8.374 1.00 74.88 97 GLY A N 1
ATOM 742 C CA . GLY A 1 97 ? 8.694 -2.013 7.962 1.00 74.88 97 GLY A CA 1
ATOM 743 C C . GLY A 1 97 ? 9.341 -2.878 9.057 1.00 74.88 97 GLY A C 1
ATOM 744 O O . GLY A 1 97 ? 10.348 -3.526 8.773 1.00 74.88 97 GLY A O 1
ATOM 745 N N . GLY A 1 98 ? 8.780 -2.951 10.267 1.00 75.81 98 GLY A N 1
ATOM 746 C CA . GLY A 1 98 ? 9.202 -3.902 11.306 1.00 75.81 98 GLY A CA 1
ATOM 747 C C . GLY A 1 98 ? 8.667 -5.314 11.042 1.00 75.81 98 GLY A C 1
ATOM 748 O O . GLY A 1 98 ? 7.528 -5.479 10.606 1.00 75.81 98 GLY A O 1
ATOM 749 N N . VAL A 1 99 ? 9.481 -6.350 11.256 1.00 73.19 99 VAL A N 1
ATOM 750 C CA . VAL A 1 99 ? 9.042 -7.752 11.124 1.00 73.19 99 VAL A CA 1
ATOM 751 C C . VAL A 1 99 ? 8.532 -8.235 12.477 1.00 73.19 99 VAL A C 1
ATOM 753 O O . VAL A 1 99 ? 9.295 -8.258 13.433 1.00 73.19 99 VAL A O 1
ATOM 756 N N . GLY A 1 100 ? 7.277 -8.683 12.541 1.00 67.06 100 GLY A N 1
ATOM 757 C CA . GLY A 1 100 ? 6.745 -9.394 13.710 1.00 67.06 100 GLY A CA 1
ATOM 758 C C . GLY A 1 100 ? 6.316 -8.522 14.892 1.00 67.06 100 GLY A C 1
ATOM 759 O O . GLY A 1 100 ? 5.721 -9.057 15.822 1.00 67.06 100 GLY A O 1
ATOM 760 N N . ASP A 1 101 ? 6.541 -7.208 14.846 1.00 76.62 101 ASP A N 1
ATOM 761 C CA . ASP A 1 101 ? 6.078 -6.300 15.897 1.00 76.62 101 ASP A CA 1
ATOM 762 C C . ASP A 1 101 ? 4.546 -6.146 15.843 1.00 76.62 101 ASP A C 1
ATOM 764 O O . ASP A 1 101 ? 4.002 -5.764 14.793 1.00 76.62 101 ASP A O 1
ATOM 768 N N . PRO A 1 102 ? 3.825 -6.415 16.948 1.00 83.25 102 PRO A N 1
ATOM 769 C CA . PRO A 1 102 ? 2.386 -6.221 17.002 1.00 83.25 102 PRO A CA 1
ATOM 770 C C . PRO A 1 102 ? 2.007 -4.747 16.776 1.00 83.25 102 PRO A C 1
ATOM 772 O O . PRO A 1 102 ? 2.671 -3.844 17.296 1.00 83.25 102 PRO A O 1
ATOM 775 N N . PRO A 1 103 ? 0.890 -4.466 16.080 1.00 84.50 103 PRO A N 1
ATOM 776 C CA . PRO A 1 103 ? 0.474 -3.102 15.757 1.00 84.50 103 PRO A CA 1
ATOM 777 C C . PRO A 1 103 ? 0.387 -2.159 16.961 1.00 84.50 103 PRO A C 1
ATOM 779 O O . PRO A 1 103 ? 0.837 -1.017 16.871 1.00 84.50 103 PRO A O 1
ATOM 782 N N . GLY A 1 104 ? -0.146 -2.634 18.092 1.00 81.38 104 GLY A N 1
ATOM 783 C CA . GLY A 1 104 ? -0.338 -1.816 19.291 1.00 81.38 104 GLY A CA 1
ATOM 784 C C . GLY A 1 104 ? 0.964 -1.375 19.959 1.00 81.38 104 GLY A C 1
ATOM 785 O O . GLY A 1 104 ? 1.031 -0.270 20.503 1.00 81.38 104 GLY A O 1
ATOM 786 N N . GLU A 1 105 ? 2.017 -2.190 19.877 1.00 83.19 105 GLU A N 1
ATOM 787 C CA . GLU A 1 105 ? 3.328 -1.840 20.426 1.00 83.19 105 GLU A CA 1
ATOM 788 C C . GLU A 1 105 ? 3.979 -0.709 19.625 1.00 83.19 105 GLU A C 1
ATOM 790 O O . GLU A 1 105 ? 4.550 0.220 20.210 1.00 83.19 105 GLU A O 1
ATOM 795 N N . TRP A 1 106 ? 3.826 -0.751 18.300 1.00 82.88 106 TRP A N 1
ATOM 796 C CA . TRP A 1 106 ? 4.326 0.278 17.395 1.00 82.88 106 TRP A CA 1
ATOM 797 C C . TRP A 1 106 ? 3.515 1.573 17.493 1.00 82.88 106 TRP A C 1
ATOM 799 O O . TRP A 1 106 ? 4.081 2.652 17.667 1.00 82.88 106 TRP A O 1
ATOM 809 N N . SER A 1 107 ? 2.184 1.477 17.432 1.00 85.81 107 SER A N 1
ATOM 810 C CA . SER A 1 107 ? 1.308 2.651 17.357 1.00 85.81 107 SER A CA 1
ATOM 811 C C . SER A 1 107 ? 0.999 3.295 18.706 1.00 85.81 107 SER A C 1
ATOM 813 O O . SER A 1 107 ? 0.367 4.351 18.744 1.00 85.81 107 SER A O 1
ATOM 815 N N . LYS A 1 108 ? 1.400 2.665 19.821 1.00 87.19 108 LYS A N 1
ATOM 816 C CA . LYS A 1 108 ? 1.047 3.087 21.190 1.00 87.19 108 LYS A CA 1
ATOM 817 C C . LYS A 1 108 ? -0.467 3.244 21.377 1.00 87.19 108 LYS A C 1
ATOM 819 O O . LYS A 1 108 ? -0.933 4.165 22.042 1.00 87.19 108 LYS A O 1
ATOM 824 N N . GLY A 1 109 ? -1.230 2.342 20.762 1.00 86.56 109 GLY A N 1
ATOM 825 C CA . GLY A 1 109 ? -2.692 2.341 20.811 1.00 86.56 109 GLY A CA 1
ATOM 826 C C . GLY A 1 109 ? -3.380 3.232 19.770 1.00 86.56 109 GLY A C 1
ATOM 827 O O . GLY A 1 109 ? -4.608 3.263 19.718 1.00 86.56 109 GLY A O 1
ATOM 828 N N . LEU A 1 110 ? -2.626 3.955 18.937 1.00 92.00 110 LEU A N 1
ATOM 829 C CA . LEU A 1 110 ? -3.177 4.791 17.867 1.00 92.00 110 LEU A CA 1
ATOM 830 C C . LEU A 1 110 ? -3.404 3.994 16.577 1.00 92.00 110 LEU A C 1
ATOM 832 O O . LEU A 1 110 ? -3.028 2.827 16.463 1.00 92.00 110 LEU A O 1
ATOM 836 N N . ALA A 1 111 ? -4.036 4.634 15.593 1.00 93.44 111 ALA A N 1
ATOM 837 C CA . ALA A 1 111 ? -4.233 4.049 14.273 1.00 93.44 111 ALA A CA 1
ATOM 838 C C . ALA A 1 111 ? -2.902 3.893 13.518 1.00 93.44 111 ALA A C 1
ATOM 840 O O . ALA A 1 111 ? -2.005 4.731 13.623 1.00 93.44 111 ALA A O 1
ATOM 841 N N . ILE A 1 112 ? -2.796 2.831 12.720 1.00 95.19 112 ILE A N 1
ATOM 842 C CA . ILE A 1 112 ? -1.583 2.502 11.970 1.00 95.19 112 ILE A CA 1
ATOM 843 C C . ILE A 1 112 ? -1.722 3.032 10.550 1.00 95.19 112 ILE A C 1
ATOM 845 O O . ILE A 1 112 ? -2.601 2.599 9.802 1.00 95.19 112 ILE A O 1
ATOM 849 N N . ASN A 1 113 ? -0.838 3.947 10.169 1.00 95.12 113 ASN A N 1
ATOM 850 C CA . ASN A 1 113 ? -0.895 4.674 8.903 1.00 95.12 113 ASN A CA 1
ATOM 851 C C . ASN A 1 113 ? 0.155 4.242 7.870 1.00 95.12 113 ASN A C 1
ATOM 853 O O . ASN A 1 113 ? 0.177 4.811 6.782 1.00 95.12 113 ASN A O 1
ATOM 857 N N . CYS A 1 114 ? 1.025 3.282 8.198 1.00 95.69 114 CYS A N 1
ATOM 858 C CA . CYS A 1 114 ? 2.124 2.856 7.338 1.00 95.69 114 CYS A CA 1
ATOM 859 C C . CYS A 1 114 ? 2.346 1.341 7.414 1.00 95.69 114 CYS A C 1
ATOM 861 O O . CYS A 1 114 ? 2.541 0.790 8.502 1.00 95.69 114 CYS A O 1
ATOM 863 N N . TYR A 1 115 ? 2.367 0.686 6.253 1.00 96.88 115 TYR A N 1
ATOM 864 C CA . TYR A 1 115 ? 2.638 -0.742 6.111 1.00 96.88 115 TYR A CA 1
ATOM 865 C C . TYR A 1 115 ? 3.638 -1.013 4.992 1.00 96.88 115 TYR A C 1
ATOM 867 O O . TYR A 1 115 ? 3.618 -0.352 3.957 1.00 96.88 115 TYR A O 1
ATOM 875 N N . HIS A 1 116 ? 4.492 -2.014 5.180 1.00 96.62 116 HIS A N 1
ATOM 876 C CA . HIS A 1 116 ? 5.325 -2.595 4.134 1.00 96.62 116 HIS A CA 1
ATOM 877 C C . HIS A 1 116 ? 4.780 -3.982 3.801 1.00 96.62 116 HIS A C 1
ATOM 879 O O . HIS A 1 116 ? 4.533 -4.774 4.710 1.00 96.62 116 HIS A O 1
ATOM 885 N N . VAL A 1 117 ? 4.567 -4.267 2.519 1.00 97.50 117 VAL A N 1
ATOM 886 C CA . VAL A 1 117 ? 3.879 -5.482 2.084 1.00 97.50 117 VAL A CA 1
ATOM 887 C C . VAL A 1 117 ? 4.711 -6.291 1.104 1.00 97.50 117 VAL A C 1
ATOM 889 O O . VAL A 1 117 ? 5.012 -5.818 0.010 1.00 97.50 117 VAL A O 1
ATOM 892 N N . ASP A 1 118 ? 5.051 -7.519 1.480 1.00 96.94 118 ASP A N 1
ATOM 893 C CA . ASP A 1 118 ? 6.093 -8.304 0.809 1.00 96.94 118 ASP A CA 1
ATOM 894 C C . ASP A 1 118 ? 5.544 -9.317 -0.213 1.00 96.94 118 ASP A C 1
ATOM 896 O O . ASP A 1 118 ? 6.302 -9.864 -1.022 1.00 96.94 118 ASP A O 1
ATOM 900 N N . ASP A 1 119 ? 4.232 -9.583 -0.201 1.00 97.62 119 ASP A N 1
ATOM 901 C CA . ASP A 1 119 ? 3.609 -10.544 -1.111 1.00 97.62 119 ASP A CA 1
ATOM 902 C C . ASP A 1 119 ? 2.193 -10.158 -1.599 1.00 97.62 119 ASP A C 1
ATOM 904 O O . ASP A 1 119 ? 1.528 -9.289 -1.019 1.00 97.62 119 ASP A O 1
ATOM 908 N N . PRO A 1 120 ? 1.705 -10.790 -2.691 1.00 98.12 120 PRO A N 1
ATOM 909 C CA . PRO A 1 120 ? 0.390 -10.477 -3.253 1.00 98.12 120 PRO A CA 1
ATOM 910 C C . PRO A 1 120 ? -0.776 -10.730 -2.291 1.00 98.12 120 PRO A C 1
ATOM 912 O O . PRO A 1 120 ? -1.768 -10.000 -2.317 1.00 98.12 120 PRO A O 1
ATOM 915 N N . ALA A 1 121 ? -0.673 -11.761 -1.445 1.00 98.00 121 ALA A N 1
ATOM 916 C CA . ALA A 1 121 ? -1.731 -12.128 -0.508 1.00 98.00 121 ALA A CA 1
ATOM 917 C C . ALA A 1 121 ? -1.907 -11.055 0.574 1.00 98.00 121 ALA A C 1
ATOM 919 O O . ALA A 1 121 ? -3.031 -10.630 0.837 1.00 98.00 121 ALA A O 1
ATOM 920 N N . GLY A 1 122 ? -0.802 -10.568 1.138 1.00 97.69 122 GLY A N 1
ATOM 921 C CA . GLY A 1 122 ? -0.778 -9.465 2.086 1.00 97.69 122 GLY A CA 1
ATOM 922 C C . GLY A 1 122 ? -1.277 -8.163 1.468 1.00 97.69 122 GLY A C 1
ATOM 923 O O . GLY A 1 122 ? -2.047 -7.443 2.103 1.00 97.69 122 GLY A O 1
ATOM 924 N N . LEU A 1 123 ? -0.924 -7.881 0.206 1.00 98.50 123 LEU A N 1
ATOM 925 C CA . LEU A 1 123 ? -1.361 -6.650 -0.466 1.00 98.50 123 LEU A CA 1
ATOM 926 C C . LEU A 1 123 ? -2.875 -6.644 -0.656 1.00 98.50 123 LEU A C 1
ATOM 928 O O . LEU A 1 123 ? -3.543 -5.652 -0.356 1.00 98.50 123 LEU A O 1
ATOM 932 N N . LYS A 1 124 ? -3.424 -7.785 -1.078 1.00 98.56 124 LYS A N 1
ATOM 933 C CA . LYS A 1 124 ? -4.868 -7.978 -1.165 1.00 98.56 124 LYS A CA 1
ATOM 934 C C . LYS A 1 124 ? -5.535 -7.890 0.212 1.00 98.56 124 LYS A C 1
ATOM 936 O O . LYS A 1 124 ? -6.541 -7.201 0.340 1.00 98.56 124 LYS A O 1
ATOM 941 N N . ALA A 1 125 ? -4.979 -8.538 1.237 1.00 98.31 125 ALA A N 1
ATOM 942 C CA . ALA A 1 125 ? -5.541 -8.524 2.588 1.00 98.31 125 ALA A CA 1
ATOM 943 C C . ALA A 1 125 ? -5.598 -7.105 3.182 1.00 98.31 125 ALA A C 1
ATOM 945 O O . ALA A 1 125 ? -6.616 -6.710 3.759 1.00 98.31 125 ALA A O 1
ATOM 946 N N . LEU A 1 126 ? -4.543 -6.307 2.986 1.00 98.31 126 LEU A N 1
ATOM 947 C CA . LEU A 1 126 ? -4.522 -4.900 3.382 1.00 98.31 126 LEU A CA 1
ATOM 948 C C . LEU A 1 126 ? -5.581 -4.091 2.616 1.00 98.31 126 LEU A C 1
ATOM 950 O O . LEU A 1 126 ? -6.361 -3.360 3.230 1.00 98.31 126 LEU A O 1
ATOM 954 N N . ALA A 1 127 ? -5.660 -4.257 1.292 1.00 98.56 127 ALA A N 1
ATOM 955 C CA . ALA A 1 127 ? -6.647 -3.566 0.463 1.00 98.56 127 ALA A CA 1
ATOM 956 C C . ALA A 1 127 ? -8.093 -3.903 0.866 1.00 98.56 127 ALA A C 1
ATOM 958 O O . ALA A 1 127 ? -8.927 -3.006 0.996 1.00 98.56 127 ALA A O 1
ATOM 959 N N . ASP A 1 128 ? -8.390 -5.180 1.105 1.00 98.56 128 ASP A N 1
ATOM 960 C CA . ASP A 1 128 ? -9.711 -5.637 1.543 1.00 98.56 128 ASP A CA 1
ATOM 961 C C . ASP A 1 128 ? -10.058 -5.114 2.940 1.00 98.56 128 ASP A C 1
ATOM 963 O O . ASP A 1 128 ? -11.197 -4.707 3.180 1.00 98.56 128 ASP A O 1
ATOM 967 N N . THR A 1 129 ? -9.072 -5.041 3.841 1.00 98.31 129 THR A N 1
ATOM 968 C CA . THR A 1 129 ? -9.243 -4.436 5.170 1.00 98.31 129 THR A CA 1
ATOM 969 C C . THR A 1 129 ? -9.659 -2.969 5.047 1.00 98.31 129 THR A C 1
ATOM 971 O O . THR A 1 129 ? -10.656 -2.560 5.646 1.00 98.31 129 THR A O 1
ATOM 974 N N . ILE A 1 130 ? -8.962 -2.189 4.210 1.00 98.31 130 ILE A N 1
ATOM 975 C CA . ILE A 1 130 ? -9.285 -0.776 3.948 1.00 98.31 130 ILE A CA 1
ATOM 976 C C . ILE A 1 130 ? -10.693 -0.634 3.347 1.00 98.31 130 ILE A C 1
ATOM 978 O O . ILE A 1 130 ? -11.483 0.192 3.807 1.00 98.31 130 ILE A O 1
ATOM 982 N N . LYS A 1 131 ? -11.052 -1.457 2.357 1.00 98.19 131 LYS A N 1
ATOM 983 C CA . LYS A 1 131 ? -12.395 -1.431 1.745 1.00 98.19 131 LYS A CA 1
ATOM 984 C C . LYS A 1 131 ? -13.490 -1.750 2.762 1.00 98.19 131 LYS A C 1
ATOM 986 O O . LYS A 1 131 ? -14.491 -1.038 2.833 1.00 98.19 131 LYS A O 1
ATOM 991 N N . GLY A 1 132 ? -13.288 -2.782 3.583 1.00 97.69 132 GLY A N 1
ATOM 992 C CA . GLY A 1 132 ? -14.230 -3.169 4.634 1.00 97.69 132 GLY A CA 1
ATOM 993 C C . GLY A 1 132 ? -14.438 -2.061 5.667 1.00 97.69 132 GLY A C 1
ATOM 994 O O . GLY A 1 132 ? -15.557 -1.831 6.124 1.00 97.69 132 GLY A O 1
ATOM 995 N N . LEU A 1 133 ? -13.381 -1.322 6.004 1.00 96.44 133 LEU A N 1
ATOM 996 C CA . LEU A 1 133 ? -13.456 -0.160 6.890 1.00 96.44 133 LEU A CA 1
ATOM 997 C C . LEU A 1 133 ? -14.308 0.969 6.332 1.00 96.44 133 LEU A C 1
ATOM 999 O O . LEU A 1 133 ? -15.220 1.458 7.001 1.00 96.44 133 LEU A O 1
ATOM 1003 N N . VAL A 1 134 ? -14.028 1.349 5.090 1.00 96.06 134 VAL A N 1
ATOM 1004 C CA . VAL A 1 134 ? -14.746 2.426 4.409 1.00 96.06 134 VAL A CA 1
ATOM 1005 C C . VAL A 1 134 ? -16.220 2.066 4.234 1.00 96.06 134 VAL A C 1
ATOM 1007 O O . VAL A 1 134 ? -17.085 2.886 4.538 1.00 96.06 134 VAL A O 1
ATOM 1010 N N . ALA A 1 135 ? -16.524 0.823 3.850 1.00 95.94 135 ALA A N 1
ATOM 1011 C CA . ALA A 1 135 ? -17.900 0.346 3.726 1.00 95.94 135 ALA A CA 1
ATOM 1012 C C . ALA A 1 135 ? -18.661 0.404 5.067 1.00 95.94 135 ALA A C 1
ATOM 1014 O O . ALA A 1 135 ? -19.815 0.845 5.112 1.00 95.94 135 ALA A O 1
ATOM 1015 N N . ARG A 1 136 ? -18.010 0.026 6.181 1.00 94.06 136 ARG A N 1
ATOM 1016 C CA . ARG A 1 136 ? -18.589 0.155 7.533 1.00 94.06 136 ARG A CA 1
ATOM 1017 C C . ARG A 1 136 ? -18.888 1.613 7.886 1.00 94.06 136 ARG A C 1
ATOM 1019 O O . ARG A 1 136 ? -19.965 1.900 8.409 1.00 94.06 136 ARG A O 1
ATOM 1026 N N . TYR A 1 137 ? -17.973 2.533 7.576 1.00 92.06 137 TYR A N 1
ATOM 1027 C CA . TYR A 1 137 ? -18.178 3.967 7.807 1.00 92.06 137 TYR A CA 1
ATOM 1028 C C . TYR A 1 137 ? -19.358 4.522 6.993 1.00 92.06 137 TYR A C 1
ATOM 1030 O O . TYR A 1 137 ? -20.231 5.188 7.552 1.00 92.06 137 TYR A O 1
ATOM 1038 N N . GLN A 1 138 ? -19.427 4.197 5.700 1.00 91.00 138 GLN A N 1
ATOM 1039 C CA . GLN A 1 138 ? -20.506 4.638 4.808 1.00 91.00 138 GLN A CA 1
ATOM 1040 C C . GLN A 1 138 ? -21.875 4.106 5.252 1.00 91.00 138 GLN A C 1
ATOM 1042 O O . GLN A 1 138 ? -22.843 4.863 5.307 1.00 91.00 138 GLN A O 1
ATOM 1047 N N . THR A 1 139 ? -21.942 2.831 5.651 1.00 90.12 139 THR A N 1
ATOM 1048 C CA . THR A 1 139 ? -23.174 2.212 6.172 1.00 90.12 139 THR A CA 1
ATOM 1049 C C . THR A 1 139 ? -23.637 2.889 7.460 1.00 90.12 139 THR A C 1
ATOM 1051 O O . THR A 1 139 ? -24.823 3.178 7.619 1.00 90.12 139 THR A O 1
ATOM 1054 N N . ARG A 1 140 ? -22.705 3.200 8.375 1.00 84.12 140 ARG A N 1
ATOM 1055 C CA . ARG A 1 140 ? -23.037 3.931 9.605 1.00 84.12 140 ARG A CA 1
ATOM 1056 C C . ARG A 1 140 ? -23.639 5.292 9.276 1.00 84.12 140 ARG A C 1
ATOM 1058 O O . ARG A 1 140 ? -24.687 5.616 9.819 1.00 84.12 140 ARG A O 1
ATOM 1065 N N . GLY A 1 141 ? -23.013 6.036 8.362 1.00 77.25 141 GLY A N 1
ATOM 1066 C CA . GLY A 1 141 ? -23.499 7.338 7.900 1.00 77.25 141 GLY A CA 1
ATOM 1067 C C . GLY A 1 141 ? -24.935 7.283 7.373 1.00 77.25 141 GLY A C 1
ATOM 1068 O O . GLY A 1 141 ? -25.769 8.070 7.822 1.00 77.25 141 GLY A O 1
ATOM 1069 N N . ALA A 1 142 ? -25.237 6.309 6.507 1.00 73.62 142 ALA A N 1
ATOM 1070 C CA . ALA A 1 142 ? -26.571 6.107 5.940 1.00 73.62 142 ALA A CA 1
ATOM 1071 C C . ALA A 1 142 ? -27.643 5.832 7.011 1.00 73.62 142 ALA A C 1
ATOM 1073 O O . ALA A 1 142 ? -28.698 6.462 6.987 1.00 73.62 142 ALA A O 1
ATOM 1074 N N . ASN A 1 143 ? -27.346 4.972 7.994 1.00 73.06 143 ASN A N 1
ATOM 1075 C CA . ASN A 1 143 ? -28.284 4.648 9.076 1.00 73.06 143 ASN A CA 1
ATOM 1076 C C . ASN A 1 143 ? -28.572 5.850 9.993 1.00 73.06 143 ASN A C 1
ATOM 1078 O O . ASN A 1 143 ? -29.701 6.025 10.451 1.00 73.06 143 ASN A O 1
ATOM 1082 N N . THR A 1 144 ? -27.573 6.704 10.249 1.00 68.75 144 THR A N 1
ATOM 1083 C CA . THR A 1 144 ? -27.787 7.962 10.990 1.00 68.75 144 THR A CA 1
ATOM 1084 C C . THR A 1 144 ? -28.644 8.959 10.217 1.00 68.75 144 THR A C 1
ATOM 1086 O O . THR A 1 144 ? -29.473 9.625 10.828 1.00 68.75 144 THR A O 1
ATOM 1089 N N . ALA A 1 145 ? -28.480 9.049 8.893 1.00 66.94 145 ALA A N 1
ATOM 1090 C CA . ALA A 1 145 ? -29.271 9.950 8.054 1.00 66.94 145 ALA A CA 1
ATOM 1091 C C . ALA A 1 145 ? -30.743 9.509 7.946 1.00 66.94 145 ALA A C 1
ATOM 1093 O O . ALA A 1 145 ? -31.633 10.352 7.919 1.00 66.94 145 ALA A O 1
ATOM 1094 N N . SER A 1 146 ? -31.020 8.200 7.941 1.00 64.56 146 SER A N 1
ATOM 1095 C CA . SER A 1 146 ? -32.394 7.673 7.926 1.00 64.56 146 SER A CA 1
ATOM 1096 C C . SER A 1 146 ? -33.129 7.783 9.265 1.00 64.56 146 SER A C 1
ATOM 1098 O O . SER A 1 146 ? -34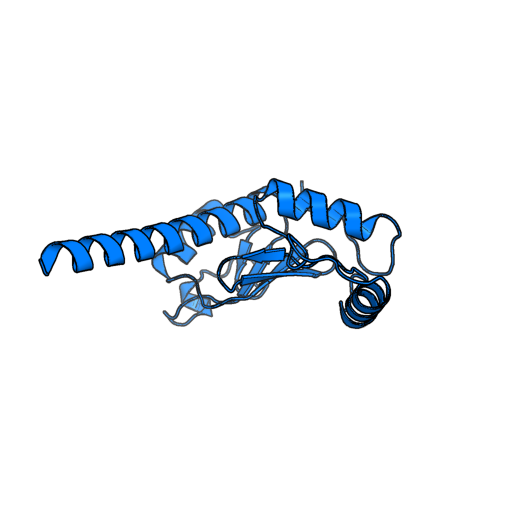.350 7.753 9.275 1.00 64.56 146 SER A O 1
ATOM 1100 N N . ALA A 1 147 ? -32.416 7.898 10.390 1.00 61.78 147 ALA A N 1
ATOM 1101 C CA . ALA A 1 147 ? -33.021 8.021 11.723 1.00 61.78 147 ALA A CA 1
ATOM 1102 C C . ALA A 1 147 ? -33.422 9.466 12.089 1.00 61.78 147 ALA A C 1
ATOM 1104 O O . ALA A 1 147 ? -33.951 9.700 13.173 1.00 61.78 147 ALA A O 1
ATOM 1105 N N . GLN A 1 148 ? -33.128 10.434 11.216 1.00 55.94 148 GLN A N 1
ATOM 1106 C CA . GLN A 1 148 ? -33.412 11.861 11.409 1.00 55.94 148 GLN A CA 1
ATOM 1107 C C . GLN A 1 148 ? -34.597 12.369 10.568 1.00 55.94 148 GLN A C 1
ATOM 1109 O O . GLN A 1 148 ? -34.895 13.560 10.631 1.00 55.94 148 GLN A O 1
ATOM 1114 N N . ASN A 1 149 ? -35.267 11.482 9.819 1.00 49.56 149 ASN A N 1
ATOM 1115 C CA . ASN A 1 149 ? -36.470 11.771 9.031 1.00 49.56 149 ASN A CA 1
ATOM 1116 C C . ASN A 1 149 ? -37.703 11.082 9.613 1.00 49.56 149 ASN A C 1
ATOM 1118 O O . ASN A 1 149 ? -37.592 9.886 9.964 1.00 49.56 149 ASN A O 1
#

Sequence (149 aa):
MGFPNRAGDHPDTDAILEAELRAAGIPLATDGHNISATLRAILRQSSGEVKTSVIGYMHGWEFKRAWYYWICSGPGIELDAAERLHATHGHTVRVGGGVGDPPGEWSKGLAINCYHVDDPAGLKALADTIKGLVARYQTRGANTASAQN

Organism: NCBI:txid101571

pLDDT: mean 90.5, std 9.4, range [49.56, 98.56]